Protein AF-A0A6J4IKM9-F1 (afdb_monomer_lite)

Structure (mmCIF, N/CA/C/O backbone):
data_AF-A0A6J4IKM9-F1
#
_entry.id   AF-A0A6J4IKM9-F1
#
loop_
_atom_site.group_PDB
_atom_site.id
_atom_site.type_symbol
_atom_site.label_atom_id
_atom_site.label_alt_id
_atom_site.label_comp_id
_atom_site.label_asym_id
_atom_site.label_entity_id
_atom_site.label_seq_id
_atom_site.pdbx_PDB_ins_code
_atom_site.Cartn_x
_atom_site.Cartn_y
_atom_site.Cartn_z
_atom_site.occupancy
_atom_site.B_iso_or_equiv
_atom_site.auth_seq_id
_atom_site.auth_comp_id
_atom_site.auth_asym_id
_atom_site.auth_atom_id
_atom_site.pdbx_PDB_model_num
ATOM 1 N N . ALA A 1 1 ? -20.912 -17.004 -3.713 1.00 57.91 1 ALA A N 1
ATOM 2 C CA . ALA A 1 1 ? -20.721 -15.936 -2.711 1.00 57.91 1 ALA A CA 1
ATOM 3 C C . ALA A 1 1 ? -20.851 -14.577 -3.412 1.00 57.91 1 ALA A C 1
ATOM 5 O O . ALA A 1 1 ? -20.072 -14.323 -4.313 1.00 57.91 1 ALA A O 1
ATOM 6 N N . GLY A 1 2 ? -21.856 -13.751 -3.084 1.00 77.50 2 GLY A N 1
ATOM 7 C CA . GLY A 1 2 ? -21.995 -12.376 -3.594 1.00 77.50 2 GLY A CA 1
ATOM 8 C C . GLY A 1 2 ? -20.827 -11.444 -3.234 1.00 77.50 2 GLY A C 1
ATOM 9 O O . GLY A 1 2 ? -20.194 -11.624 -2.187 1.00 77.50 2 GLY A O 1
ATOM 10 N N . LYS A 1 3 ? -20.575 -10.462 -4.114 1.00 78.81 3 LYS A N 1
ATOM 11 C CA . LYS A 1 3 ? -19.479 -9.470 -4.051 1.00 78.81 3 LYS A CA 1
ATOM 12 C C . LYS A 1 3 ? -19.455 -8.644 -2.762 1.00 78.81 3 LYS A C 1
ATOM 14 O O . LYS A 1 3 ? -18.410 -8.167 -2.360 1.00 78.81 3 LYS A O 1
ATOM 19 N N . GLU A 1 4 ? -20.585 -8.560 -2.080 1.00 86.88 4 GLU A N 1
ATOM 20 C CA . GLU A 1 4 ? -20.812 -7.753 -0.873 1.00 86.88 4 GLU A CA 1
ATOM 21 C C . GLU A 1 4 ? -20.040 -8.262 0.356 1.00 86.88 4 GLU A C 1
ATOM 23 O O . GLU A 1 4 ? -19.964 -7.586 1.372 1.00 86.88 4 GLU A O 1
ATOM 28 N N . ARG A 1 5 ? -19.428 -9.451 0.255 1.00 92.44 5 ARG A N 1
ATOM 29 C CA . ARG A 1 5 ? -18.509 -10.001 1.264 1.00 92.44 5 ARG A CA 1
ATOM 30 C C . ARG A 1 5 ? -17.053 -9.582 1.083 1.00 92.44 5 ARG A C 1
ATOM 32 O O . ARG A 1 5 ? -16.211 -10.016 1.864 1.00 92.44 5 ARG A O 1
ATOM 39 N N . PHE A 1 6 ? -16.748 -8.766 0.079 1.00 94.94 6 PHE A N 1
ATOM 40 C CA . PHE A 1 6 ? -15.390 -8.326 -0.205 1.00 94.94 6 PHE A CA 1
ATOM 41 C C . PHE A 1 6 ? -15.326 -6.804 -0.289 1.00 94.94 6 PHE A C 1
ATOM 43 O O . PHE A 1 6 ? -16.148 -6.172 -0.949 1.00 94.94 6 PHE A O 1
ATOM 50 N N . LEU A 1 7 ? -14.311 -6.235 0.357 1.00 95.62 7 LEU A N 1
ATOM 51 C CA . LEU A 1 7 ? -13.923 -4.842 0.197 1.00 95.62 7 LEU A CA 1
ATOM 52 C C . LEU A 1 7 ? -12.609 -4.795 -0.579 1.00 95.62 7 LEU A C 1
ATOM 54 O O . LEU A 1 7 ? -11.588 -5.299 -0.112 1.00 95.62 7 LEU A O 1
ATOM 58 N N . GLU A 1 8 ? -12.633 -4.176 -1.753 1.00 94.06 8 GLU A N 1
ATOM 59 C CA . GLU A 1 8 ? -11.434 -3.9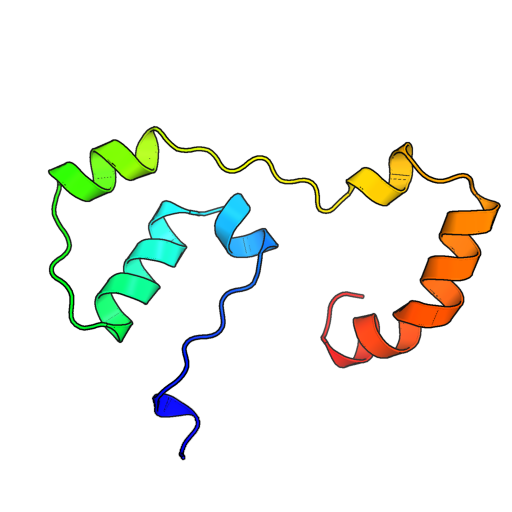45 -2.556 1.00 94.06 8 GLU A CA 1
ATOM 60 C C . GLU A 1 8 ? -10.794 -2.605 -2.178 1.00 94.06 8 GLU A C 1
ATOM 62 O O . GLU A 1 8 ? -11.461 -1.570 -2.114 1.00 94.06 8 GLU A O 1
ATOM 67 N N . ILE A 1 9 ? -9.482 -2.619 -1.937 1.00 93.81 9 ILE A N 1
ATOM 68 C CA . ILE A 1 9 ? -8.691 -1.423 -1.634 1.00 93.81 9 ILE A CA 1
ATOM 69 C C . ILE A 1 9 ? -7.502 -1.382 -2.580 1.00 93.81 9 ILE A C 1
ATOM 71 O O . ILE A 1 9 ? -6.712 -2.321 -2.648 1.00 93.81 9 ILE A O 1
ATOM 75 N N . ARG A 1 10 ? -7.364 -0.262 -3.290 1.00 91.81 10 ARG A N 1
ATOM 76 C CA . ARG A 1 10 ? -6.203 0.018 -4.138 1.00 91.81 10 ARG A CA 1
ATOM 77 C C . ARG A 1 10 ? -5.013 0.417 -3.263 1.00 91.81 10 ARG A C 1
ATOM 79 O O . ARG A 1 10 ? -5.166 1.247 -2.363 1.00 91.81 10 ARG A O 1
ATOM 86 N N . TYR A 1 11 ? -3.843 -0.157 -3.532 1.00 91.88 11 TYR A N 1
ATOM 87 C CA . TYR A 1 11 ? -2.613 0.090 -2.770 1.00 91.88 11 TYR A CA 1
ATOM 88 C C . TYR A 1 11 ? -2.258 1.582 -2.727 1.00 91.88 11 TYR A C 1
ATOM 90 O O . TYR A 1 11 ? -1.987 2.137 -1.665 1.00 91.88 11 TYR A O 1
ATOM 98 N N . GLU A 1 12 ? -2.352 2.258 -3.865 1.00 91.50 12 GLU A N 1
ATOM 99 C CA . GLU A 1 12 ? -2.085 3.683 -4.023 1.00 91.50 12 GLU A CA 1
ATOM 100 C C . GLU A 1 12 ? -2.995 4.552 -3.144 1.00 91.50 12 GLU A C 1
ATOM 102 O O . GLU A 1 12 ? -2.510 5.493 -2.520 1.00 91.50 12 GLU A O 1
ATOM 107 N N . ASN A 1 13 ? -4.272 4.182 -3.005 1.00 92.62 13 ASN A N 1
ATOM 108 C CA . ASN A 1 13 ? -5.223 4.891 -2.149 1.00 92.62 13 ASN A CA 1
ATOM 109 C C . ASN A 1 13 ? -4.914 4.667 -0.666 1.00 92.62 13 ASN A C 1
ATOM 111 O O . ASN A 1 13 ? -5.083 5.575 0.146 1.00 92.62 13 ASN A O 1
ATOM 115 N N . LEU A 1 14 ? -4.463 3.461 -0.305 1.00 93.25 14 LEU A N 1
ATOM 116 C CA . LEU A 1 14 ? -4.013 3.149 1.051 1.00 93.25 14 LEU A CA 1
ATOM 117 C C . LEU A 1 14 ? -2.763 3.950 1.418 1.00 93.25 14 LEU A C 1
ATOM 119 O O . LEU A 1 14 ? -2.657 4.424 2.545 1.00 93.25 14 LEU A O 1
ATOM 123 N N . CYS A 1 15 ? -1.827 4.116 0.485 1.00 92.94 15 CYS A N 1
ATOM 124 C CA . CYS A 1 15 ? -0.636 4.922 0.72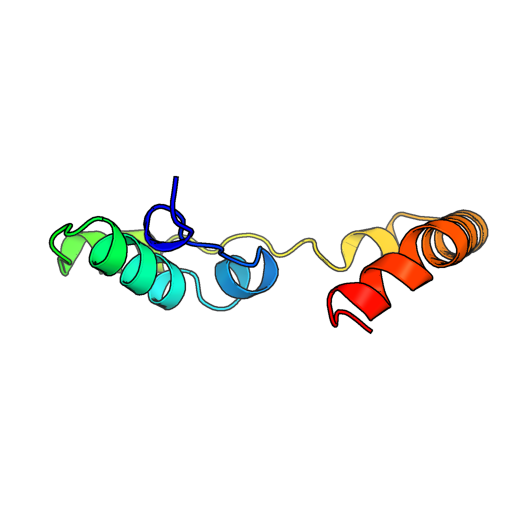2 1.00 92.94 15 CYS A CA 1
ATOM 125 C C . CYS A 1 15 ? -0.935 6.424 0.787 1.00 92.94 15 CYS A C 1
ATOM 127 O O . CYS A 1 15 ? -0.345 7.106 1.621 1.00 92.94 15 CYS A O 1
ATOM 129 N N . SER A 1 16 ? -1.820 6.944 -0.071 1.00 91.62 16 SER A N 1
ATOM 130 C CA . SER A 1 16 ? -2.134 8.379 -0.114 1.00 91.62 16 SER A CA 1
ATOM 131 C C . SER A 1 16 ? -3.046 8.834 1.025 1.00 91.62 16 SER A C 1
ATOM 133 O O . SER A 1 16 ? -2.922 9.959 1.497 1.00 91.62 16 SER A O 1
ATOM 135 N N . ASP A 1 17 ? -3.976 7.976 1.450 1.00 92.88 17 ASP A N 1
ATOM 136 C CA . ASP A 1 17 ? -4.951 8.267 2.502 1.00 92.88 17 ASP A CA 1
ATOM 137 C C . ASP A 1 17 ? -5.208 7.019 3.370 1.00 92.88 17 ASP A C 1
ATOM 139 O O . ASP A 1 17 ? -6.270 6.386 3.288 1.00 92.88 17 ASP A O 1
ATOM 143 N N . PRO A 1 18 ? -4.232 6.630 4.213 1.00 93.75 18 PRO A N 1
ATOM 144 C CA . PRO A 1 18 ? -4.369 5.454 5.063 1.00 93.75 18 PRO A CA 1
ATOM 145 C C . PRO A 1 18 ? -5.547 5.595 6.029 1.00 93.75 18 PRO A C 1
ATOM 147 O O . PRO A 1 18 ? -6.316 4.651 6.205 1.00 93.75 18 PRO A O 1
ATOM 150 N N . VAL A 1 19 ? -5.746 6.778 6.618 1.00 94.44 19 VAL A N 1
ATOM 151 C CA . VAL A 1 19 ? -6.830 7.011 7.584 1.00 94.44 19 VAL A CA 1
ATOM 152 C C . VAL A 1 19 ? -8.196 6.832 6.922 1.00 94.44 19 VAL A C 1
ATOM 154 O O . VAL A 1 19 ? -9.037 6.107 7.461 1.00 94.44 19 VAL A O 1
ATOM 157 N N . GLY A 1 20 ? -8.422 7.420 5.746 1.00 94.44 20 GLY A N 1
ATOM 158 C CA . GLY A 1 20 ? -9.682 7.262 5.026 1.00 94.44 20 GLY A CA 1
ATOM 159 C C . GLY A 1 20 ? -9.924 5.836 4.532 1.00 94.44 20 GLY A C 1
ATOM 160 O O . GLY A 1 20 ? -11.055 5.353 4.638 1.00 94.44 20 GLY A O 1
ATOM 161 N N . GLN A 1 21 ? -8.895 5.106 4.075 1.00 95.94 21 GLN A N 1
ATOM 162 C CA . GLN A 1 21 ? -9.076 3.689 3.721 1.00 95.94 21 GLN A CA 1
ATOM 163 C C . GLN A 1 21 ? -9.434 2.839 4.943 1.00 95.94 21 GLN A C 1
ATOM 165 O O . GLN A 1 21 ? -10.358 2.029 4.871 1.00 95.94 21 GLN A O 1
ATOM 170 N N . PHE A 1 22 ? -8.776 3.047 6.086 1.00 95.88 22 PHE A N 1
ATOM 171 C CA . PHE A 1 22 ? -9.102 2.300 7.300 1.00 95.88 22 PHE A CA 1
ATOM 172 C C . PHE A 1 22 ? -10.498 2.624 7.838 1.00 95.88 22 PHE A C 1
ATOM 174 O O . PHE A 1 22 ? -11.142 1.725 8.374 1.00 95.88 22 PHE A O 1
ATOM 181 N N . ARG A 1 23 ? -11.019 3.844 7.643 1.00 96.06 23 ARG A N 1
ATOM 182 C CA . ARG A 1 23 ? -12.428 4.149 7.956 1.00 96.06 23 ARG A CA 1
ATOM 183 C C . ARG A 1 23 ? -13.387 3.265 7.155 1.00 96.06 23 ARG A C 1
ATOM 185 O O . ARG A 1 23 ? -14.308 2.692 7.738 1.00 96.06 23 ARG A O 1
ATOM 192 N N . LYS A 1 24 ? -13.133 3.086 5.852 1.00 96.50 24 LYS A N 1
ATOM 193 C CA . LYS A 1 24 ? -13.918 2.175 4.996 1.00 96.50 24 LYS A CA 1
ATOM 194 C C . LYS A 1 24 ? -13.821 0.729 5.478 1.00 96.50 24 LYS A C 1
ATOM 196 O O . LYS A 1 24 ? -14.842 0.057 5.558 1.00 96.50 24 LYS A O 1
ATOM 201 N N . VAL A 1 25 ? -12.621 0.276 5.855 1.00 96.38 25 VAL A N 1
ATOM 202 C CA . VAL A 1 25 ? -12.403 -1.070 6.418 1.00 96.38 25 VAL A CA 1
ATOM 203 C C . VAL A 1 25 ? -13.215 -1.267 7.691 1.00 96.38 25 VAL A C 1
ATOM 205 O O . VAL A 1 25 ? -13.936 -2.251 7.807 1.00 96.38 25 VAL A O 1
ATOM 208 N N . THR A 1 26 ? -13.141 -0.332 8.640 1.00 96.81 26 THR A N 1
ATOM 209 C CA . THR A 1 26 ? -13.885 -0.465 9.898 1.00 96.81 26 THR A CA 1
ATOM 210 C C . THR A 1 26 ? -15.388 -0.433 9.680 1.00 96.81 26 THR A C 1
ATOM 212 O O . THR A 1 26 ? -16.096 -1.189 10.329 1.00 96.81 26 THR A O 1
ATOM 215 N N . GLN A 1 27 ? -15.875 0.379 8.738 1.00 96.31 27 GLN A N 1
ATOM 216 C CA . GLN A 1 27 ? -17.291 0.403 8.386 1.00 96.31 27 GLN A CA 1
ATOM 217 C C . GLN A 1 27 ? -17.735 -0.928 7.769 1.00 96.31 27 GLN A C 1
ATOM 219 O O . GLN A 1 27 ? -18.762 -1.467 8.164 1.00 96.31 27 GLN A O 1
ATOM 224 N N . PHE A 1 28 ? -16.951 -1.467 6.835 1.00 96.94 28 PHE A N 1
ATOM 225 C CA . PHE A 1 28 ? -17.235 -2.735 6.167 1.00 96.94 28 PHE A CA 1
ATOM 226 C C . PHE A 1 28 ? -17.217 -3.931 7.129 1.00 96.94 28 PHE A C 1
ATOM 228 O O . PHE A 1 28 ? -18.053 -4.820 7.025 1.00 96.94 28 PHE A O 1
ATOM 235 N N . CYS A 1 29 ? -16.287 -3.940 8.085 1.00 95.94 29 CYS A N 1
ATOM 236 C CA . CYS A 1 29 ? -16.176 -4.987 9.099 1.00 95.94 29 CYS A CA 1
ATOM 237 C C . CYS A 1 29 ? -17.052 -4.743 10.342 1.00 95.94 29 CYS A C 1
ATOM 239 O O . CYS A 1 29 ? -16.907 -5.476 11.318 1.00 95.94 29 CYS A O 1
ATOM 241 N N . GLU A 1 30 ? -17.886 -3.696 10.348 1.00 96.00 30 GLU A N 1
ATOM 242 C CA . GLU A 1 30 ? -18.724 -3.294 11.492 1.00 96.00 30 GLU A CA 1
ATOM 243 C C . GLU A 1 30 ? -17.930 -3.072 12.801 1.00 96.00 30 GLU A C 1
ATOM 245 O O . GLU A 1 30 ? -18.409 -3.289 13.915 1.00 96.00 30 GLU A O 1
ATOM 250 N N . LEU A 1 31 ? -16.685 -2.605 12.678 1.00 96.25 31 LEU A N 1
ATOM 251 C CA . LEU A 1 31 ? -15.798 -2.301 13.798 1.00 96.25 31 LEU A CA 1
ATOM 252 C C . LEU A 1 31 ? -15.952 -0.846 14.250 1.00 96.25 31 LEU A C 1
ATOM 254 O O . LEU A 1 31 ? -16.065 0.085 13.451 1.00 96.25 31 LEU A O 1
ATOM 258 N N . LYS A 1 32 ? -15.874 -0.622 15.564 1.00 96.44 32 LYS A N 1
ATOM 259 C CA . LYS A 1 32 ? -15.957 0.720 16.150 1.00 96.44 32 LYS A CA 1
ATOM 260 C C . LYS A 1 32 ? -14.712 1.556 15.827 1.00 96.44 32 LYS A C 1
ATOM 262 O O . LYS A 1 32 ? -13.602 1.198 16.218 1.00 96.44 32 LYS A O 1
ATOM 267 N N . TRP A 1 33 ? -14.908 2.733 15.229 1.00 96.56 33 TRP A N 1
ATOM 268 C CA . TRP A 1 33 ? -13.854 3.745 15.093 1.00 96.56 33 TRP A CA 1
ATOM 269 C C . TRP A 1 33 ? -13.603 4.456 16.428 1.00 96.56 33 TRP A C 1
ATOM 271 O O . TRP A 1 33 ? -14.541 4.884 17.103 1.00 96.56 33 TRP A O 1
ATOM 281 N N . THR A 1 34 ? -12.338 4.601 16.825 1.00 96.31 34 THR A N 1
ATOM 282 C CA . THR A 1 34 ? -11.966 5.276 18.078 1.00 96.31 34 THR A CA 1
ATOM 283 C C . THR A 1 34 ? -10.884 6.321 17.846 1.00 96.31 34 THR A C 1
ATOM 285 O O . THR A 1 34 ? -10.018 6.159 16.987 1.00 96.31 34 THR A O 1
ATOM 288 N N . VAL A 1 35 ? -10.877 7.363 18.681 1.00 94.75 35 VAL A N 1
ATOM 289 C CA . VAL A 1 35 ? -9.855 8.425 18.647 1.00 94.75 35 VAL A CA 1
ATOM 290 C C . VAL A 1 35 ? -8.445 7.858 18.860 1.00 94.75 35 VAL A C 1
ATOM 292 O O . VAL A 1 35 ? -7.482 8.310 18.247 1.00 94.75 35 VAL A O 1
ATOM 295 N N . GLY A 1 36 ? -8.309 6.837 19.716 1.00 94.81 36 GLY A N 1
ATOM 296 C CA . GLY A 1 36 ? -7.030 6.168 19.960 1.00 94.81 36 GLY A CA 1
ATOM 297 C C . GLY A 1 36 ? -6.496 5.447 18.722 1.00 94.81 36 GLY A C 1
ATOM 298 O O . GLY A 1 36 ? -5.303 5.541 18.440 1.00 94.81 36 GLY A O 1
ATOM 299 N N . PHE A 1 37 ? -7.378 4.781 17.973 1.00 93.50 37 PHE A N 1
ATOM 300 C CA . PHE A 1 37 ? -7.027 4.099 16.729 1.00 93.50 37 PHE A CA 1
ATOM 301 C C . PHE A 1 37 ? -6.608 5.088 15.638 1.00 93.50 37 PHE A C 1
ATOM 303 O O . PHE A 1 37 ? -5.526 4.948 15.072 1.00 93.50 37 PHE A O 1
ATOM 310 N N . GLU A 1 38 ? -7.396 6.145 15.426 1.00 94.50 38 GLU A N 1
ATOM 311 C CA . GLU A 1 38 ? -7.079 7.212 14.469 1.00 94.50 38 GLU A CA 1
ATOM 312 C C . GLU A 1 38 ? -5.728 7.868 14.764 1.00 94.50 38 GLU A C 1
ATOM 314 O O . GLU A 1 38 ? -4.911 8.052 13.864 1.00 94.50 38 GLU A O 1
ATOM 319 N N . ARG A 1 39 ? -5.434 8.135 16.043 1.00 93.56 39 ARG A N 1
ATOM 320 C CA . ARG A 1 39 ? -4.142 8.692 16.457 1.00 93.56 39 ARG A CA 1
ATOM 321 C C . ARG A 1 39 ? -2.966 7.762 16.154 1.00 93.56 39 ARG A C 1
ATOM 323 O O . ARG A 1 39 ? -1.886 8.257 15.848 1.00 93.56 39 ARG A O 1
ATOM 330 N N . GLN A 1 40 ? -3.128 6.443 16.284 1.00 92.19 40 GLN A N 1
ATOM 331 C CA . GLN A 1 40 ? -2.057 5.495 15.948 1.00 92.19 40 GLN A CA 1
ATOM 332 C C . GLN A 1 40 ? -1.878 5.368 14.436 1.00 92.19 40 GLN A C 1
ATOM 334 O O . GLN A 1 40 ? -0.746 5.388 13.961 1.00 92.19 40 GLN A O 1
ATOM 339 N N . LEU A 1 41 ? -2.975 5.324 13.678 1.00 91.44 41 LEU A N 1
ATOM 340 C CA . LEU A 1 41 ? -2.924 5.330 12.217 1.00 91.44 41 LEU A CA 1
ATOM 341 C C . LEU A 1 41 ? -2.288 6.605 11.667 1.00 91.44 41 LEU A C 1
ATOM 343 O O . LEU A 1 41 ? -1.486 6.521 10.749 1.00 91.44 41 LEU A O 1
ATOM 347 N N . GLY A 1 42 ? -2.565 7.769 12.259 1.00 87.81 42 GLY A N 1
ATOM 348 C CA . GLY A 1 42 ? -1.950 9.033 11.843 1.00 87.81 42 GLY A CA 1
ATOM 349 C C . GLY A 1 42 ? -0.424 9.071 12.006 1.00 87.81 42 GLY A C 1
ATOM 350 O O . GLY A 1 42 ? 0.242 9.856 11.339 1.00 87.81 42 GLY A O 1
ATOM 351 N N . LYS A 1 43 ? 0.149 8.211 12.860 1.00 89.50 43 LYS A N 1
ATOM 352 C CA . LYS A 1 43 ? 1.608 8.044 12.984 1.00 89.50 43 LYS A CA 1
ATOM 353 C C . LYS A 1 43 ? 2.187 7.104 11.930 1.00 89.50 43 LYS A C 1
ATOM 355 O O . LYS A 1 43 ? 3.400 7.082 11.738 1.00 89.50 43 LYS A O 1
ATOM 360 N N . TYR A 1 44 ? 1.344 6.303 11.288 1.00 84.69 44 TYR A N 1
ATOM 361 C CA . TYR A 1 44 ? 1.751 5.356 10.270 1.00 84.69 44 TYR A CA 1
ATOM 362 C C . TYR A 1 44 ? 1.629 5.999 8.890 1.00 84.69 44 TYR A C 1
ATOM 364 O O . TYR A 1 44 ? 0.532 6.266 8.406 1.00 84.69 44 TYR A O 1
ATOM 372 N N . GLN A 1 45 ? 2.769 6.228 8.243 1.00 81.81 45 GLN A N 1
ATOM 373 C CA . GLN A 1 45 ? 2.818 6.653 6.849 1.00 81.81 45 GLN A CA 1
ATOM 374 C C . GLN A 1 45 ? 3.350 5.499 5.998 1.00 81.81 45 GLN A C 1
ATOM 376 O O . GLN A 1 45 ? 4.550 5.207 6.048 1.00 81.81 45 GLN A O 1
ATOM 381 N N . PRO A 1 46 ? 2.483 4.807 5.237 1.00 85.94 46 PRO A N 1
ATOM 382 C CA . PRO A 1 46 ? 2.933 3.781 4.317 1.00 85.94 46 PRO A CA 1
ATOM 383 C C . PRO A 1 46 ? 3.876 4.405 3.288 1.00 85.94 46 PRO A C 1
ATOM 385 O O . PRO A 1 46 ? 3.557 5.420 2.669 1.00 85.94 46 PRO A O 1
ATOM 388 N N . LYS A 1 47 ? 5.035 3.783 3.062 1.00 86.06 47 LYS A N 1
ATOM 389 C CA . LYS A 1 47 ? 5.910 4.199 1.968 1.00 86.06 47 LYS A CA 1
ATOM 390 C C . LYS A 1 47 ? 5.257 3.808 0.644 1.00 86.06 47 LYS A C 1
ATOM 392 O O . LYS A 1 47 ? 5.125 2.619 0.356 1.00 86.06 47 LYS A O 1
ATOM 397 N N . ASN A 1 48 ? 4.890 4.802 -0.160 1.00 88.25 48 ASN A N 1
ATOM 398 C CA . ASN A 1 48 ? 4.436 4.568 -1.523 1.00 88.25 48 ASN A CA 1
ATOM 399 C C . ASN A 1 48 ? 5.642 4.211 -2.404 1.00 88.25 48 ASN A C 1
ATOM 401 O O . ASN A 1 48 ? 6.593 4.984 -2.513 1.00 88.25 48 ASN A O 1
ATOM 405 N N . THR A 1 49 ? 5.614 3.023 -3.004 1.00 90.38 49 THR A N 1
ATOM 406 C CA . THR A 1 49 ? 6.668 2.542 -3.914 1.00 90.38 49 THR A CA 1
ATOM 407 C C . THR A 1 49 ? 6.160 2.291 -5.329 1.00 90.38 49 THR A C 1
ATOM 409 O O . THR A 1 49 ? 6.849 1.654 -6.120 1.00 90.38 49 THR A O 1
ATOM 412 N N . ASN A 1 50 ? 4.982 2.824 -5.666 1.00 88.94 50 ASN A N 1
ATOM 413 C CA . ASN A 1 50 ? 4.309 2.578 -6.939 1.00 88.94 50 ASN A CA 1
ATOM 414 C C . ASN A 1 50 ? 5.172 2.964 -8.153 1.00 88.94 50 ASN A C 1
ATOM 416 O O . ASN A 1 50 ? 5.155 2.282 -9.168 1.00 88.94 50 ASN A O 1
ATOM 420 N N . ASP A 1 51 ? 5.994 4.006 -8.017 1.00 90.62 51 ASP A N 1
ATOM 421 C CA . ASP A 1 51 ? 6.872 4.496 -9.084 1.00 90.62 51 ASP A CA 1
ATOM 422 C C . ASP A 1 51 ? 8.295 3.920 -9.043 1.00 90.62 51 ASP A C 1
ATOM 424 O O . ASP A 1 51 ? 9.134 4.292 -9.860 1.00 90.62 51 ASP A O 1
ATOM 428 N N . LYS A 1 52 ? 8.599 3.000 -8.117 1.00 93.56 52 LYS A N 1
ATOM 429 C CA . LYS A 1 52 ? 9.963 2.478 -7.922 1.00 93.56 52 LYS A CA 1
ATOM 430 C C . LYS A 1 52 ? 10.535 1.838 -9.195 1.00 93.56 52 LYS A C 1
ATOM 432 O O . LYS A 1 52 ? 11.717 1.994 -9.481 1.00 93.56 52 LYS A O 1
ATOM 437 N N . PHE A 1 53 ? 9.693 1.187 -10.000 1.00 92.06 53 PHE A N 1
ATOM 438 C CA . PHE A 1 53 ? 10.108 0.565 -11.261 1.00 92.06 53 PHE A CA 1
ATOM 439 C C . PHE A 1 53 ? 10.697 1.567 -12.271 1.00 92.06 53 PHE A C 1
ATOM 441 O O . PHE A 1 53 ? 11.546 1.183 -13.069 1.00 92.06 53 PHE A O 1
ATOM 448 N N . LYS A 1 54 ? 10.305 2.849 -12.212 1.00 91.94 54 LYS A N 1
ATOM 449 C CA . LYS A 1 54 ? 10.805 3.898 -13.117 1.00 91.94 54 LYS A CA 1
ATOM 450 C C . LYS A 1 54 ? 12.278 4.229 -12.882 1.00 91.94 54 LYS A C 1
ATOM 452 O O . LYS A 1 54 ? 12.943 4.726 -13.787 1.00 91.94 54 LYS A O 1
ATOM 457 N N . TYR A 1 55 ? 12.770 3.976 -11.670 1.00 94.19 55 TYR A N 1
ATOM 458 C CA . TYR A 1 55 ? 14.125 4.329 -11.247 1.00 94.19 55 TYR A CA 1
ATOM 459 C C . TYR A 1 55 ? 15.033 3.104 -11.111 1.00 94.19 55 TYR A C 1
ATOM 461 O O . TYR A 1 55 ? 16.234 3.209 -11.340 1.00 94.19 55 TYR A O 1
ATOM 469 N N . ASP 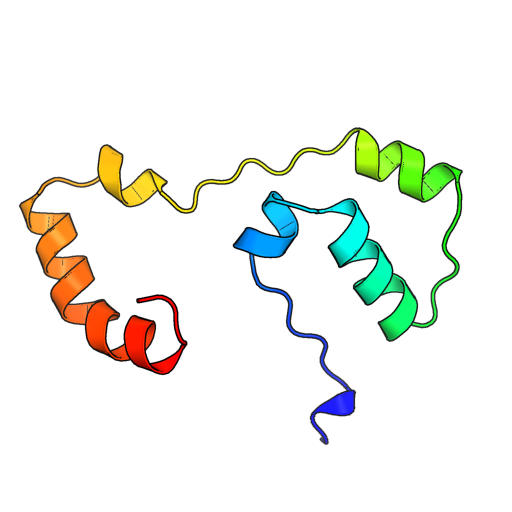A 1 56 ? 14.461 1.949 -10.768 1.00 96.06 56 ASP A N 1
ATOM 470 C CA . ASP A 1 56 ? 15.226 0.731 -10.491 1.00 96.06 56 ASP A CA 1
ATOM 471 C C . ASP A 1 56 ? 15.425 -0.153 -11.731 1.00 96.06 56 ASP A C 1
ATOM 473 O O . ASP A 1 56 ? 16.318 -1.000 -11.747 1.00 96.06 56 ASP A O 1
ATOM 477 N N . LEU A 1 57 ? 14.597 0.020 -12.765 1.00 96.56 57 LEU A N 1
ATOM 478 C CA . LEU A 1 57 ? 14.697 -0.746 -14.004 1.00 96.56 57 LEU A CA 1
ATOM 479 C C . LEU A 1 57 ? 15.407 0.042 -15.100 1.00 96.56 57 LEU A C 1
ATOM 481 O O . LEU A 1 57 ? 15.217 1.249 -15.259 1.00 96.56 57 LEU A O 1
ATOM 485 N N . THR A 1 58 ? 16.166 -0.677 -15.924 1.00 97.38 58 THR A N 1
ATOM 486 C CA . THR A 1 58 ? 16.719 -0.138 -17.172 1.00 97.38 58 THR A CA 1
ATOM 487 C C . THR A 1 58 ? 15.606 0.210 -18.162 1.00 97.38 58 THR A C 1
ATOM 489 O O . THR A 1 58 ? 14.519 -0.363 -18.125 1.00 97.38 58 THR A O 1
ATOM 492 N N . ALA A 1 59 ? 15.898 1.083 -19.128 1.00 96.62 59 ALA A N 1
ATOM 493 C CA . ALA A 1 59 ? 14.934 1.444 -20.169 1.00 96.62 59 ALA A CA 1
ATOM 494 C C . ALA A 1 59 ? 14.437 0.238 -20.991 1.00 96.62 59 ALA A C 1
ATOM 496 O O . ALA A 1 59 ? 13.314 0.261 -21.481 1.00 96.62 59 ALA A O 1
ATOM 497 N N . ALA A 1 60 ? 15.254 -0.811 -21.155 1.00 97.56 60 ALA A N 1
ATOM 498 C CA . ALA A 1 60 ? 14.821 -2.044 -21.814 1.00 97.56 60 ALA A CA 1
ATOM 499 C C . ALA A 1 60 ? 13.779 -2.791 -20.971 1.00 97.56 60 ALA A C 1
ATOM 501 O O . ALA A 1 60 ? 12.690 -3.059 -21.456 1.00 97.56 60 ALA A O 1
ATOM 502 N N . GLN A 1 61 ? 14.065 -3.002 -19.686 1.00 97.19 61 GLN A N 1
ATOM 503 C CA . GLN A 1 61 ? 13.143 -3.667 -18.762 1.00 97.19 61 GLN A CA 1
ATOM 504 C C . GLN A 1 61 ? 11.831 -2.894 -18.569 1.00 97.19 61 GLN A C 1
ATOM 506 O O . GLN A 1 61 ? 10.788 -3.509 -18.382 1.00 97.19 61 GLN A O 1
ATOM 511 N N . GLN A 1 62 ? 11.864 -1.557 -18.611 1.00 96.44 62 GLN A N 1
ATOM 512 C CA . GLN A 1 62 ? 10.642 -0.746 -18.562 1.00 96.44 62 GLN A CA 1
ATOM 513 C C . GLN A 1 62 ? 9.761 -0.984 -19.796 1.00 96.44 62 GLN A C 1
ATOM 515 O O . GLN A 1 62 ? 8.557 -1.163 -19.641 1.00 96.44 62 GLN A O 1
ATOM 520 N N . ARG A 1 63 ? 10.353 -1.075 -20.997 1.00 96.25 63 ARG A N 1
ATOM 521 C CA . ARG A 1 63 ? 9.609 -1.409 -22.224 1.00 96.25 63 ARG A CA 1
ATOM 522 C C . ARG A 1 63 ? 9.017 -2.812 -22.175 1.00 96.25 63 ARG A C 1
ATOM 524 O O . ARG A 1 63 ? 7.847 -2.965 -22.501 1.00 96.25 63 ARG A O 1
ATOM 531 N N . ASP A 1 64 ? 9.786 -3.799 -21.716 1.00 96.81 64 ASP A N 1
ATOM 532 C CA . ASP A 1 64 ? 9.288 -5.172 -21.563 1.00 96.81 64 ASP A CA 1
ATOM 533 C C . ASP A 1 64 ? 8.073 -5.205 -20.614 1.00 96.81 64 ASP A C 1
ATOM 535 O O . ASP A 1 64 ? 7.085 -5.901 -20.849 1.00 96.81 64 ASP A O 1
ATOM 539 N N . LEU A 1 65 ? 8.120 -4.405 -19.544 1.00 94.75 65 LEU A N 1
ATOM 540 C CA . LEU A 1 65 ? 7.030 -4.283 -18.581 1.00 94.75 65 LEU A CA 1
ATOM 541 C C . LEU A 1 65 ? 5.790 -3.614 -19.195 1.00 94.75 65 LEU A C 1
ATOM 543 O O . LEU A 1 65 ? 4.677 -4.090 -18.980 1.00 94.75 65 LEU A O 1
ATOM 547 N N . GLU A 1 66 ? 5.970 -2.540 -19.966 1.00 93.06 66 GLU A N 1
ATOM 548 C CA . GLU A 1 66 ? 4.888 -1.853 -20.684 1.00 93.06 66 GLU A CA 1
ATOM 549 C C . GLU A 1 66 ? 4.238 -2.748 -21.746 1.00 93.06 66 GLU A C 1
ATOM 551 O O . GLU A 1 66 ? 3.011 -2.773 -21.850 1.00 93.06 66 GLU A O 1
ATOM 556 N N . GLU A 1 67 ? 5.031 -3.526 -22.483 1.00 96.25 67 GLU A N 1
ATOM 557 C CA . GLU A 1 67 ? 4.539 -4.467 -23.493 1.00 96.25 67 GLU A CA 1
ATOM 558 C C . GLU A 1 67 ? 3.649 -5.548 -22.866 1.00 96.25 67 GLU A C 1
ATOM 560 O O . GLU A 1 67 ? 2.557 -5.834 -23.364 1.00 96.25 67 GLU A O 1
ATOM 565 N N . VAL A 1 68 ? 4.077 -6.118 -21.735 1.00 96.44 68 VAL A N 1
ATOM 566 C CA . VAL A 1 68 ? 3.352 -7.211 -21.071 1.00 96.44 68 VAL A CA 1
ATOM 567 C C . VAL A 1 68 ? 2.161 -6.705 -20.252 1.00 96.44 68 VAL A C 1
ATOM 569 O O . VAL A 1 68 ? 1.105 -7.344 -20.240 1.00 96.44 68 VAL A O 1
ATOM 572 N N . LEU A 1 69 ? 2.302 -5.579 -19.545 1.00 95.06 69 LEU A N 1
ATOM 573 C CA . LEU A 1 69 ? 1.285 -5.091 -18.606 1.00 95.06 69 LEU A CA 1
ATOM 574 C C . LEU A 1 69 ? 0.329 -4.062 -19.208 1.00 95.06 69 LE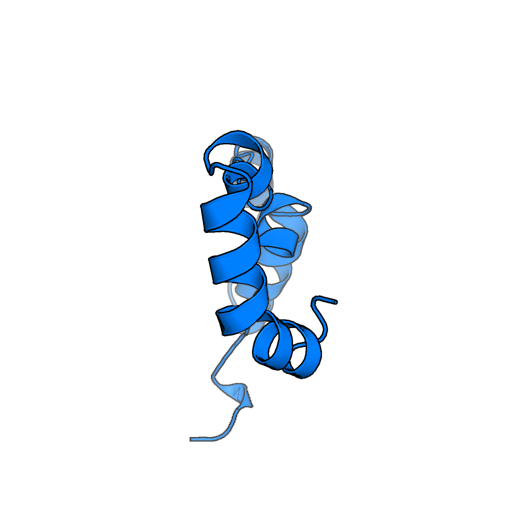U A C 1
ATOM 576 O O . LEU A 1 69 ? -0.789 -3.941 -18.706 1.00 95.06 69 LEU A O 1
ATOM 580 N N . GLY A 1 70 ? 0.714 -3.348 -20.267 1.00 94.31 70 GLY A N 1
ATOM 581 C CA . GLY A 1 70 ? -0.065 -2.257 -20.864 1.00 94.31 70 GLY A CA 1
ATOM 582 C C . GLY A 1 70 ? -1.546 -2.592 -21.095 1.00 94.31 70 GLY A C 1
ATOM 583 O O . GLY A 1 70 ? -2.408 -1.874 -20.579 1.00 94.31 70 GLY A O 1
ATOM 584 N N . PRO A 1 71 ? -1.885 -3.718 -21.758 1.00 95.75 71 PRO A N 1
ATOM 585 C CA . PRO A 1 71 ? -3.280 -4.113 -21.971 1.00 95.75 71 PRO A CA 1
ATOM 586 C C . PRO A 1 71 ? -4.072 -4.321 -20.670 1.00 95.75 71 PRO A C 1
ATOM 588 O O . PRO A 1 71 ? -5.260 -4.002 -20.595 1.00 95.75 71 PRO A O 1
ATOM 591 N N . TYR A 1 72 ? -3.425 -4.840 -19.623 1.00 95.44 72 TYR A N 1
ATOM 592 C CA . TYR A 1 72 ? -4.055 -5.050 -18.319 1.00 95.44 72 TYR A CA 1
ATOM 593 C C . TYR A 1 72 ? -4.229 -3.734 -17.567 1.00 95.44 72 TYR A C 1
ATOM 595 O O . TYR A 1 72 ? -5.285 -3.502 -16.982 1.00 95.44 72 TYR A O 1
ATOM 603 N N . LEU A 1 73 ? -3.229 -2.855 -17.613 1.00 91.69 73 LEU A N 1
ATOM 604 C CA . LEU A 1 73 ? -3.302 -1.538 -16.987 1.00 91.69 73 LEU A CA 1
ATOM 605 C C . LEU A 1 73 ? -4.445 -0.710 -17.589 1.00 91.69 73 LEU A C 1
ATOM 607 O O . LEU A 1 73 ? -5.223 -0.141 -16.825 1.00 91.69 73 LEU A O 1
ATOM 611 N N . MET A 1 74 ? -4.638 -0.746 -18.913 1.00 93.38 74 MET A N 1
ATOM 612 C CA . MET A 1 74 ? -5.810 -0.142 -19.567 1.00 93.38 74 MET A CA 1
ATOM 613 C C . MET A 1 74 ? -7.119 -0.787 -19.100 1.00 93.38 74 MET A C 1
ATOM 615 O O . MET A 1 74 ? -8.058 -0.096 -18.704 1.00 93.38 74 MET A O 1
ATOM 619 N N . ARG A 1 75 ? -7.185 -2.127 -19.082 1.00 94.25 75 ARG A N 1
ATOM 620 C CA . ARG A 1 75 ? -8.377 -2.869 -18.628 1.00 94.25 75 ARG A CA 1
ATOM 621 C C . ARG A 1 75 ? -8.801 -2.490 -17.207 1.00 94.25 75 ARG A C 1
ATOM 623 O O . ARG A 1 75 ? -9.996 -2.483 -16.916 1.00 94.25 75 ARG A O 1
ATOM 630 N N . TYR A 1 76 ? -7.840 -2.216 -16.330 1.00 89.19 76 TYR A N 1
ATOM 631 C CA . TYR A 1 76 ? -8.083 -1.852 -14.935 1.00 89.19 76 TYR A CA 1
ATOM 632 C C . TYR A 1 76 ? -8.092 -0.330 -14.683 1.00 89.19 76 TYR A C 1
ATOM 634 O O . TYR A 1 76 ? -8.242 0.085 -13.535 1.00 89.19 76 TYR A O 1
ATOM 642 N N . GLY A 1 77 ? -7.981 0.503 -15.727 1.00 89.44 77 GLY A N 1
ATOM 643 C CA . GLY A 1 77 ? -8.074 1.966 -15.630 1.00 89.44 77 GLY A CA 1
ATOM 644 C C . GLY A 1 77 ? -6.886 2.628 -14.926 1.00 89.44 77 GLY A C 1
ATOM 645 O O . GLY A 1 77 ? -7.065 3.600 -14.190 1.00 89.44 77 GLY A O 1
ATOM 646 N N . TYR A 1 78 ? -5.690 2.063 -15.091 1.00 84.69 78 TYR A N 1
ATOM 647 C CA . TYR A 1 78 ? -4.431 2.620 -14.585 1.00 84.69 78 TYR A CA 1
ATOM 648 C C . TYR A 1 78 ? -3.741 3.560 -15.582 1.00 84.69 78 TYR A C 1
ATOM 650 O O . TYR A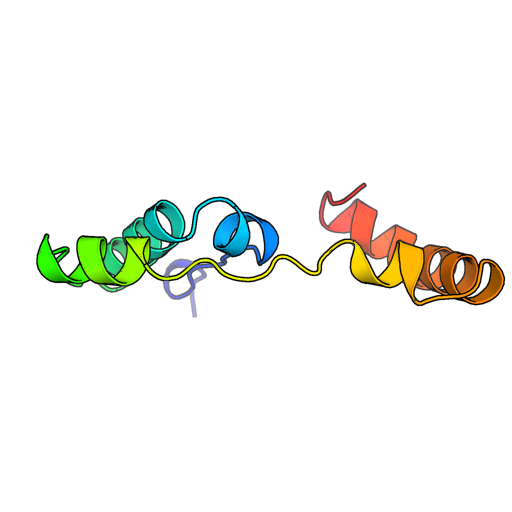 1 78 ? -3.012 4.449 -15.143 1.00 84.69 78 TYR A O 1
ATOM 658 N N . ILE A 1 79 ? -3.970 3.362 -16.884 1.00 83.31 79 ILE A N 1
ATOM 659 C CA . ILE A 1 79 ? -3.507 4.205 -17.999 1.00 83.31 79 ILE A CA 1
ATOM 660 C C . ILE A 1 79 ? -4.615 4.355 -19.039 1.00 83.31 79 ILE A C 1
ATOM 662 O O . ILE A 1 79 ? -5.479 3.447 -19.096 1.00 83.31 79 ILE A O 1
#

Radius of gyration: 17.05 Å; chains: 1; bounding box: 39×25×44 Å

Sequence (79 aa):
AGKERFLEIRYENLCSDPVGQFRKVTQFCELKWTVGFERQLGKYQPKNTNDKFKYDLTAAQQRDLEEVLGPYLMRYGYI

pLDDT: mean 92.4, std 5.77, range [57.91, 97.56]

Foldseek 3Di:
DDPLLDDDDDPVCCQVCVLVVVVVVCVSVVHDDDPVVSVVSVVDHDDDCVCVCVPPDDPVVVVVCCVVCVVVCVVVVVD

InterPro domains:
  IPR027417 P-loop containing nucleoside triphosphate hydrolase [G3DSA:3.40.50.300] (1-79)
  IPR027417 P-loop containing nucleoside triphosphate hydrolase [SSF52540] (3-78)

Organism: NCBI:txid1672391

Secondary structure (DSSP, 8-state):
--GGG-----HHHHHH-HHHHH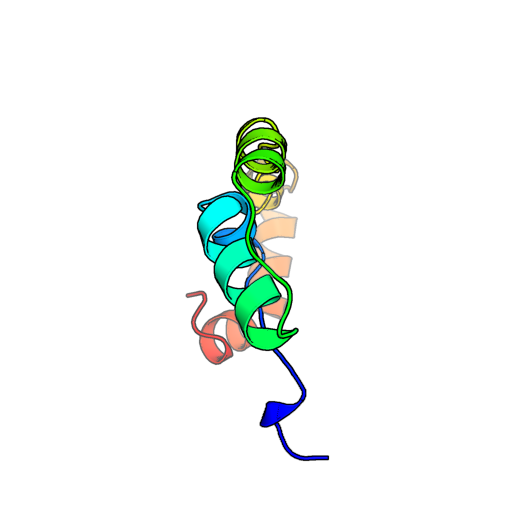HHHHHHTTPPP-HHHHHHHTT------TTTHHHHS-HHHHHHHHHHHHHHHHHTT--